Protein AF-A0A497N810-F1 (afdb_monomer_lite)

Radius of gyration: 16.45 Å; chains: 1; bounding box: 38×26×42 Å

Foldseek 3Di:
DVVVVVVVVVVVVVVVVVVVVVVVVVCVVVVDPPQPQLQVLLVQLVVQLVVLVCCCVPPHVVSVVSNVSSVVSNCSSVVVVVSHPPPPD

pLDDT: mean 79.36, std 11.14, range [41.28, 93.19]

Sequence (89 aa):
MLIPVAVVTLVITAVFGIIVAFVVLKKRKEGKLRETNYQAFFVMGICFLGLGIVFTTTINPGFFGFAILGLAYMSIGLANRDKWQKKKN

Secondary structure (DSSP, 8-state):
-HHHHHHHHHHHHHHHHHHHHHHHHHHHHT-------HHHHHHHHHHHHHHHHHHHHHT-GGGHHHHHHHHHHHHHHHHTGGGS-----

Structure (mmCIF, N/CA/C/O backbone):
data_AF-A0A497N810-F1
#
_entry.id   AF-A0A497N810-F1
#
loop_
_atom_site.group_PDB
_atom_site.id
_atom_site.type_symbol
_atom_site.label_atom_id
_atom_site.label_alt_id
_atom_site.label_comp_id
_atom_site.label_asym_id
_atom_site.label_entity_id
_atom_site.label_seq_id
_atom_site.pdbx_PDB_ins_code
_atom_site.Cartn_x
_atom_site.Cartn_y
_atom_site.Cartn_z
_atom_site.occupancy
_atom_site.B_iso_or_equiv
_atom_site.auth_seq_id
_atom_site.auth_comp_id
_atom_site.auth_asym_id
_atom_site.auth_atom_id
_atom_site.pdbx_PDB_model_num
ATOM 1 N N . MET A 1 1 ? 20.231 -6.540 -16.330 1.00 56.78 1 MET A N 1
ATOM 2 C CA . MET A 1 1 ? 19.254 -5.574 -15.771 1.00 56.78 1 MET A CA 1
ATOM 3 C C . MET A 1 1 ? 18.141 -6.226 -14.939 1.00 56.78 1 MET A C 1
ATOM 5 O O . MET A 1 1 ? 17.695 -5.591 -13.999 1.00 56.78 1 MET A O 1
ATOM 9 N N . LEU A 1 2 ? 17.732 -7.480 -15.195 1.00 60.50 2 LEU A N 1
ATOM 10 C CA . LEU A 1 2 ? 16.701 -8.186 -14.401 1.00 60.50 2 LEU A CA 1
ATOM 11 C C . LEU A 1 2 ? 17.139 -8.596 -12.980 1.00 60.50 2 LEU A C 1
ATOM 13 O O . LEU A 1 2 ? 16.352 -8.510 -12.044 1.00 60.50 2 LEU A O 1
ATOM 17 N N . ILE A 1 3 ? 18.401 -8.999 -12.808 1.00 72.62 3 ILE A N 1
ATOM 18 C CA . ILE A 1 3 ? 18.957 -9.458 -11.521 1.00 72.62 3 ILE A CA 1
ATOM 19 C C . ILE A 1 3 ? 18.867 -8.388 -10.410 1.00 72.62 3 ILE A C 1
ATOM 21 O O . ILE A 1 3 ? 18.336 -8.706 -9.348 1.00 72.62 3 ILE A O 1
ATOM 25 N N . PRO A 1 4 ? 19.297 -7.121 -10.609 1.00 75.88 4 PRO A N 1
ATOM 26 C CA . PRO A 1 4 ? 19.184 -6.109 -9.555 1.00 75.88 4 PRO A CA 1
ATOM 27 C C . PRO A 1 4 ? 17.727 -5.772 -9.211 1.00 75.88 4 PRO A C 1
ATOM 29 O O . PRO A 1 4 ? 17.414 -5.569 -8.043 1.00 75.88 4 PRO A O 1
ATOM 32 N N . VAL A 1 5 ? 16.820 -5.778 -10.196 1.00 74.25 5 VAL A N 1
ATOM 33 C CA . VAL A 1 5 ? 15.386 -5.529 -9.971 1.00 74.25 5 VAL A CA 1
ATOM 34 C C . VAL A 1 5 ? 14.779 -6.628 -9.096 1.00 74.25 5 VAL A C 1
ATOM 36 O O . VAL A 1 5 ? 14.128 -6.321 -8.103 1.00 74.25 5 VAL A O 1
ATOM 39 N N . ALA A 1 6 ? 15.058 -7.898 -9.403 1.00 74.06 6 ALA A N 1
ATOM 40 C CA . ALA A 1 6 ? 14.557 -9.032 -8.627 1.00 74.06 6 ALA A CA 1
ATOM 41 C C . ALA A 1 6 ? 15.052 -9.015 -7.170 1.00 74.06 6 ALA A C 1
ATOM 43 O O . ALA A 1 6 ? 14.270 -9.255 -6.250 1.00 74.06 6 ALA A O 1
ATOM 44 N N . VAL A 1 7 ? 16.329 -8.676 -6.948 1.00 85.06 7 VAL A N 1
ATOM 45 C CA . VAL A 1 7 ? 16.906 -8.558 -5.598 1.00 85.06 7 VAL A CA 1
ATOM 46 C C . VAL A 1 7 ? 16.228 -7.435 -4.813 1.00 85.06 7 VAL A C 1
ATOM 48 O O . VAL A 1 7 ? 15.835 -7.642 -3.666 1.00 85.06 7 VAL A O 1
ATOM 51 N N . VAL A 1 8 ? 16.019 -6.270 -5.432 1.00 76.56 8 VAL A N 1
ATOM 52 C CA . VAL A 1 8 ? 15.330 -5.138 -4.794 1.00 76.56 8 VAL A CA 1
ATOM 53 C C . VAL A 1 8 ? 13.889 -5.505 -4.427 1.00 76.56 8 VAL A C 1
ATOM 55 O O . VAL A 1 8 ? 13.463 -5.251 -3.301 1.00 76.56 8 VAL A O 1
ATOM 58 N N . THR A 1 9 ? 13.147 -6.163 -5.322 1.00 78.38 9 THR A N 1
ATOM 59 C CA . THR A 1 9 ? 11.771 -6.609 -5.042 1.00 78.38 9 THR A CA 1
ATOM 60 C C . THR A 1 9 ? 11.710 -7.615 -3.888 1.00 78.38 9 THR A C 1
ATOM 62 O O . THR A 1 9 ? 10.824 -7.518 -3.032 1.00 78.38 9 THR A O 1
ATOM 65 N N . LEU A 1 10 ? 12.660 -8.553 -3.817 1.00 85.50 10 LEU A N 1
ATOM 66 C CA . LEU A 1 10 ? 12.729 -9.552 -2.749 1.00 85.50 10 LEU A CA 1
ATOM 67 C C . LEU A 1 10 ? 13.017 -8.892 -1.393 1.00 85.50 10 LEU A C 1
ATOM 69 O O . LEU A 1 10 ? 12.323 -9.174 -0.417 1.00 85.50 10 LEU A O 1
ATOM 73 N N . VAL A 1 11 ? 13.964 -7.949 -1.346 1.00 89.00 11 VAL A N 1
ATOM 74 C CA . VAL A 1 11 ? 14.292 -7.190 -0.127 1.00 89.00 11 VAL A CA 1
ATOM 75 C C . VAL A 1 11 ? 13.091 -6.377 0.359 1.00 89.00 11 VAL A C 1
ATOM 77 O O . VAL A 1 11 ? 12.751 -6.450 1.538 1.00 89.00 11 VAL A O 1
ATOM 80 N N . ILE A 1 12 ? 12.401 -5.659 -0.535 1.00 82.50 12 ILE A N 1
ATOM 81 C CA . ILE A 1 12 ? 11.201 -4.882 -0.179 1.00 82.50 12 ILE A CA 1
ATOM 82 C C . ILE A 1 12 ? 10.124 -5.796 0.420 1.00 82.50 12 ILE A C 1
ATOM 84 O O . ILE A 1 12 ? 9.547 -5.475 1.460 1.00 82.50 12 ILE A O 1
ATOM 88 N N . THR A 1 13 ? 9.887 -6.956 -0.196 1.00 79.00 13 THR A N 1
ATOM 89 C CA . THR A 1 13 ? 8.875 -7.919 0.265 1.00 79.00 13 THR A CA 1
ATOM 90 C C . THR A 1 13 ? 9.240 -8.512 1.627 1.00 79.00 13 THR A C 1
ATOM 92 O O . THR A 1 13 ? 8.389 -8.590 2.515 1.00 79.00 13 THR A O 1
ATOM 95 N N . ALA A 1 14 ? 10.508 -8.878 1.830 1.00 87.31 14 ALA A N 1
ATOM 96 C CA . ALA A 1 14 ? 10.997 -9.408 3.099 1.00 87.31 14 ALA A CA 1
ATOM 97 C C . ALA A 1 14 ? 10.875 -8.376 4.232 1.00 87.31 14 ALA A C 1
ATOM 99 O O . ALA A 1 14 ? 10.358 -8.693 5.304 1.00 87.31 14 ALA A O 1
ATOM 100 N N . VAL A 1 15 ? 11.274 -7.123 3.983 1.00 87.00 15 VAL A N 1
ATOM 101 C CA . VAL A 1 15 ? 11.147 -6.027 4.956 1.00 87.00 15 VAL A CA 1
ATOM 102 C C . VAL A 1 15 ? 9.680 -5.773 5.299 1.00 87.00 15 VAL A C 1
ATOM 104 O O . VAL A 1 15 ? 9.337 -5.660 6.476 1.00 87.00 15 VAL A O 1
ATOM 107 N N . PHE A 1 16 ? 8.791 -5.751 4.301 1.00 80.19 16 PHE A N 1
ATOM 108 C CA . PHE A 1 16 ? 7.358 -5.582 4.536 1.00 80.19 16 PHE A CA 1
ATOM 109 C C . PHE A 1 16 ? 6.781 -6.723 5.388 1.00 80.19 16 PHE A C 1
ATOM 111 O O . PHE A 1 16 ? 6.061 -6.469 6.354 1.00 80.19 16 PHE A O 1
ATOM 118 N N . GLY A 1 17 ? 7.163 -7.973 5.101 1.00 81.62 17 GLY A N 1
ATOM 119 C CA . GLY A 1 17 ? 6.780 -9.142 5.896 1.00 81.62 17 GLY A CA 1
ATOM 120 C C . GLY A 1 17 ? 7.237 -9.049 7.355 1.00 81.62 17 GLY A C 1
ATOM 121 O O . GLY A 1 17 ? 6.448 -9.315 8.263 1.00 81.62 17 GLY A O 1
ATOM 122 N N . ILE A 1 18 ? 8.472 -8.594 7.596 1.00 88.75 18 ILE A N 1
ATOM 123 C CA . ILE A 1 18 ? 9.014 -8.383 8.949 1.00 88.75 18 ILE A CA 1
ATOM 124 C C . ILE A 1 18 ? 8.228 -7.297 9.692 1.00 88.75 18 ILE A C 1
ATOM 126 O O . ILE A 1 18 ? 7.859 -7.497 10.849 1.00 88.75 18 ILE A O 1
ATOM 130 N N . ILE A 1 19 ? 7.924 -6.171 9.039 1.00 81.94 19 ILE A N 1
ATOM 131 C CA . ILE A 1 19 ? 7.144 -5.078 9.641 1.00 81.94 19 ILE A CA 1
ATOM 132 C C . ILE A 1 19 ? 5.749 -5.575 10.034 1.00 81.94 19 ILE A C 1
ATOM 134 O O . ILE A 1 19 ? 5.304 -5.338 11.159 1.00 81.94 19 ILE A O 1
ATOM 1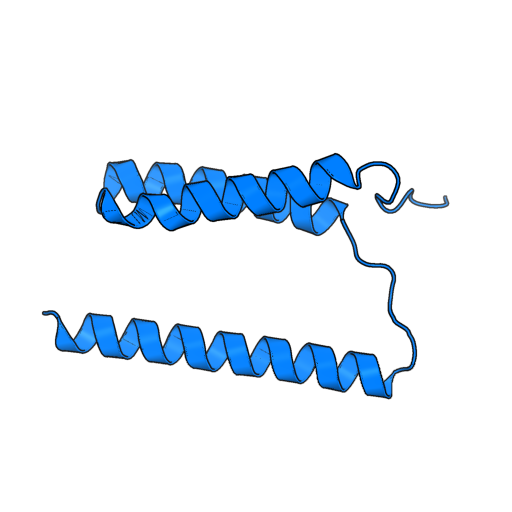38 N N . VAL A 1 20 ? 5.070 -6.302 9.142 1.00 80.31 20 VAL A N 1
ATOM 139 C CA . VAL A 1 20 ? 3.740 -6.864 9.415 1.00 80.31 20 VAL A CA 1
ATOM 140 C C . VAL A 1 20 ? 3.799 -7.852 10.579 1.00 80.31 20 VAL A C 1
ATOM 142 O O . VAL A 1 20 ? 3.008 -7.732 11.516 1.00 80.31 20 VAL A O 1
ATOM 145 N N . ALA A 1 21 ? 4.761 -8.779 10.575 1.00 81.56 21 ALA A N 1
ATOM 146 C CA . ALA A 1 21 ? 4.949 -9.736 11.661 1.00 81.56 21 ALA A CA 1
ATOM 147 C C . ALA A 1 21 ? 5.197 -9.026 13.001 1.00 81.56 21 ALA A C 1
ATOM 149 O O . ALA A 1 21 ? 4.556 -9.348 14.002 1.00 81.56 21 ALA A O 1
ATOM 150 N N . PHE A 1 22 ? 6.058 -8.007 13.018 1.00 81.75 22 PHE A N 1
ATOM 151 C CA . PHE A 1 22 ? 6.361 -7.232 14.218 1.00 81.75 22 PHE A CA 1
ATOM 152 C C . PHE A 1 22 ? 5.131 -6.491 14.756 1.00 81.75 22 PHE A C 1
ATOM 154 O O . PHE A 1 22 ? 4.855 -6.537 15.956 1.00 81.75 22 PHE A O 1
ATOM 161 N N . VAL A 1 23 ? 4.343 -5.860 13.879 1.00 76.88 23 VAL A N 1
ATOM 162 C CA . VAL A 1 23 ? 3.097 -5.179 14.261 1.00 76.88 23 VAL A CA 1
ATOM 163 C C . VAL A 1 23 ? 2.081 -6.170 14.830 1.00 76.88 23 VAL A C 1
ATOM 165 O O . VAL A 1 23 ? 1.471 -5.883 15.860 1.00 76.88 23 VAL A O 1
ATOM 168 N N . VAL A 1 24 ? 1.909 -7.340 14.209 1.00 76.44 24 VAL A N 1
ATOM 169 C CA . VAL A 1 24 ? 0.978 -8.377 14.686 1.00 76.44 24 VAL A CA 1
ATOM 170 C C . VAL A 1 24 ? 1.416 -8.929 16.044 1.00 76.44 24 VAL A C 1
ATOM 172 O O . VAL A 1 24 ? 0.592 -9.047 16.952 1.00 76.44 24 VAL A O 1
ATOM 175 N N . LEU A 1 25 ? 2.710 -9.212 16.218 1.00 80.19 25 LEU A N 1
ATOM 176 C CA . LEU A 1 25 ? 3.266 -9.702 17.481 1.00 80.19 25 LEU A CA 1
ATOM 177 C C . LEU A 1 25 ? 3.132 -8.665 18.601 1.00 80.19 25 LEU A C 1
ATOM 179 O O . LEU A 1 25 ? 2.723 -9.008 19.711 1.00 80.19 25 LEU A O 1
ATOM 183 N N . LYS A 1 26 ? 3.415 -7.390 18.309 1.00 72.12 26 LYS A N 1
ATOM 184 C CA . LYS A 1 26 ? 3.253 -6.291 19.267 1.00 72.12 26 LYS A CA 1
ATOM 185 C C . LYS A 1 26 ? 1.785 -6.106 19.661 1.00 72.12 26 LYS A C 1
ATOM 187 O O . LYS A 1 26 ? 1.482 -6.043 20.849 1.00 72.12 26 LYS A O 1
ATOM 192 N N . LYS A 1 27 ? 0.864 -6.126 18.690 1.00 65.69 27 LYS A N 1
ATOM 193 C CA . LYS A 1 27 ? -0.583 -6.036 18.951 1.00 65.69 27 LYS A CA 1
ATOM 194 C C . LYS A 1 27 ? -1.125 -7.225 19.748 1.00 65.69 27 LYS A C 1
ATOM 196 O O . LYS A 1 27 ? -2.000 -7.022 20.584 1.00 65.69 27 LYS A O 1
ATOM 201 N N . ARG A 1 28 ? -0.602 -8.443 19.539 1.00 66.31 28 ARG A N 1
ATOM 202 C CA . ARG A 1 28 ? -0.948 -9.610 20.372 1.00 66.31 28 ARG A CA 1
ATOM 203 C C . ARG A 1 28 ? -0.495 -9.436 21.822 1.00 66.31 28 ARG A C 1
ATOM 205 O O . ARG A 1 28 ? -1.259 -9.770 22.720 1.00 66.31 28 ARG A O 1
ATOM 212 N N . LYS A 1 29 ? 0.717 -8.917 22.054 1.00 65.88 29 LYS A N 1
ATOM 213 C CA . LYS A 1 29 ? 1.257 -8.709 23.410 1.00 65.88 29 LYS A CA 1
ATOM 214 C C . LYS A 1 29 ? 0.547 -7.595 24.177 1.00 65.88 29 LYS A C 1
ATOM 216 O O . LYS A 1 29 ? 0.372 -7.711 25.381 1.00 65.88 29 LYS A O 1
ATOM 221 N N . GLU A 1 30 ? 0.134 -6.531 23.495 1.00 63.81 30 GLU A N 1
ATOM 222 C CA . GLU A 1 30 ? -0.488 -5.372 24.147 1.00 63.81 30 GLU A CA 1
ATOM 223 C C . GLU A 1 30 ? -1.972 -5.584 24.495 1.00 63.81 30 GLU A C 1
ATOM 225 O O . GLU A 1 30 ? -2.563 -4.705 25.122 1.00 63.81 30 GLU A O 1
ATOM 230 N N . GLY A 1 31 ? -2.600 -6.702 24.088 1.00 54.66 31 GLY A N 1
ATOM 231 C CA . GLY A 1 31 ? -4.005 -7.051 24.384 1.00 54.66 31 GLY A CA 1
ATOM 232 C C . GLY A 1 31 ? -5.055 -6.072 23.832 1.00 54.66 31 GLY A C 1
ATOM 233 O O . GLY A 1 31 ? -6.249 -6.355 23.817 1.00 54.66 31 GLY A O 1
ATOM 234 N N . LYS A 1 32 ? -4.614 -4.917 23.336 1.00 52.56 32 LYS A N 1
ATOM 235 C CA . LYS A 1 32 ? -5.404 -3.865 22.723 1.00 52.56 32 LYS A CA 1
ATOM 236 C C . LYS A 1 32 ? -5.343 -4.074 21.221 1.00 52.56 32 LYS A C 1
ATOM 238 O O . LYS A 1 32 ? -4.453 -3.562 20.538 1.00 52.56 32 LYS A O 1
ATOM 243 N N . LEU A 1 33 ? -6.333 -4.78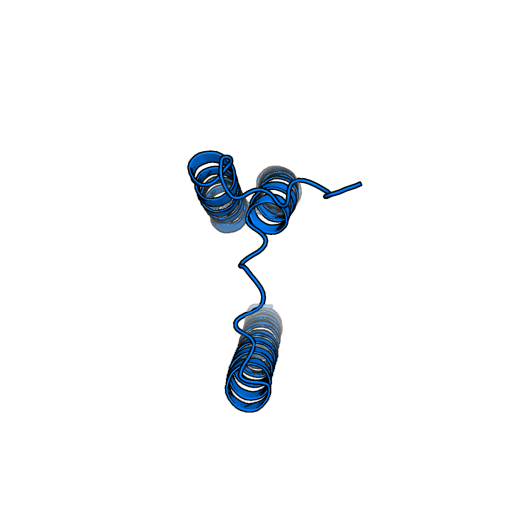3 20.683 1.00 55.81 33 LEU A N 1
ATOM 244 C CA . LEU A 1 33 ? -6.722 -4.606 19.286 1.00 55.81 33 LEU A CA 1
ATOM 245 C C . LEU A 1 33 ? -7.246 -3.173 19.146 1.00 55.81 33 LEU A C 1
ATOM 247 O O . LEU A 1 33 ? -8.444 -2.924 19.183 1.00 55.81 33 LEU A O 1
ATOM 251 N N . ARG A 1 34 ? -6.320 -2.208 19.071 1.00 60.31 34 ARG A N 1
ATOM 252 C CA . ARG A 1 34 ? -6.620 -0.808 18.783 1.00 60.31 34 ARG A CA 1
ATOM 253 C C . ARG A 1 34 ? -7.479 -0.811 17.528 1.00 60.31 34 ARG A C 1
ATOM 255 O O . ARG A 1 34 ? -7.044 -1.388 16.525 1.00 60.31 34 ARG A O 1
ATOM 262 N N . GLU A 1 35 ? -8.681 -0.245 17.639 1.00 65.88 35 GLU A N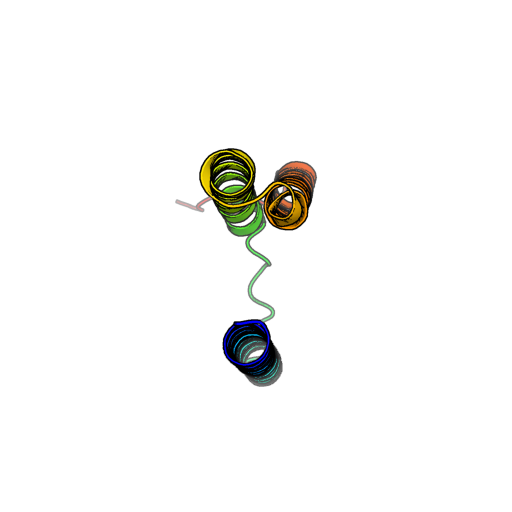 1
ATOM 263 C CA . GLU A 1 35 ? -9.685 -0.246 16.579 1.00 65.88 35 GLU A CA 1
ATOM 264 C C . GLU A 1 35 ? -9.025 0.051 15.236 1.00 65.88 35 GLU A C 1
ATOM 266 O O . GLU A 1 35 ? -8.229 0.987 15.096 1.00 65.88 35 GLU A O 1
ATOM 271 N N . THR A 1 36 ? -9.295 -0.810 14.260 1.00 72.25 36 THR A N 1
ATOM 272 C CA . THR A 1 36 ? -8.736 -0.672 12.922 1.00 72.25 36 THR A CA 1
ATOM 273 C C . THR A 1 36 ? -9.144 0.685 12.361 1.00 72.25 36 THR A C 1
ATOM 275 O O . THR A 1 36 ? -10.329 0.977 12.227 1.00 72.25 36 THR A O 1
ATOM 278 N N . ASN A 1 37 ? -8.163 1.527 12.032 1.00 79.38 37 ASN A N 1
ATOM 279 C CA . ASN A 1 37 ? -8.442 2.846 11.483 1.00 79.38 37 ASN A CA 1
ATOM 280 C C . ASN A 1 37 ? -8.781 2.731 9.988 1.00 79.38 37 ASN A C 1
ATOM 282 O O . ASN A 1 37 ? -7.909 2.855 9.129 1.00 79.38 37 ASN A O 1
ATOM 286 N N . TYR A 1 38 ? -10.055 2.489 9.683 1.00 80.75 38 TYR A N 1
ATOM 287 C CA . TYR A 1 38 ? -10.562 2.389 8.309 1.00 80.75 38 TYR A CA 1
ATOM 288 C C . TYR A 1 38 ? -10.396 3.691 7.510 1.00 80.75 38 TYR A C 1
ATOM 290 O O . TYR A 1 38 ? -10.218 3.641 6.294 1.00 80.75 38 TYR A O 1
ATOM 298 N N . GLN A 1 39 ? -10.338 4.847 8.181 1.00 82.44 39 GLN A N 1
ATOM 299 C CA . GLN A 1 39 ? -10.017 6.117 7.528 1.00 82.44 39 GLN A CA 1
ATOM 300 C C . GLN A 1 39 ? -8.569 6.127 7.014 1.00 82.44 39 GLN A C 1
ATOM 302 O O . GLN A 1 39 ? -8.310 6.614 5.917 1.00 82.44 39 GLN A O 1
ATOM 307 N N . ALA A 1 40 ? -7.625 5.536 7.753 1.00 84.44 40 ALA A N 1
ATOM 308 C CA . ALA A 1 40 ? -6.244 5.403 7.285 1.00 84.44 40 ALA A CA 1
ATOM 309 C C . ALA A 1 40 ? -6.138 4.482 6.056 1.00 84.44 40 ALA A C 1
ATOM 311 O O . ALA A 1 40 ? -5.358 4.770 5.152 1.00 84.44 40 ALA A O 1
ATOM 312 N N . PHE A 1 41 ? -6.950 3.420 5.981 1.00 86.94 41 PHE A N 1
ATOM 313 C CA . PHE A 1 41 ? -7.040 2.578 4.781 1.00 86.94 41 PHE A CA 1
ATOM 314 C C . PHE A 1 41 ? -7.564 3.351 3.569 1.00 86.94 41 PHE A C 1
ATOM 316 O O . PHE A 1 41 ? -7.001 3.226 2.486 1.00 86.94 41 PHE A O 1
ATOM 323 N N . PHE A 1 42 ? -8.573 4.204 3.759 1.00 87.38 42 PHE A N 1
ATOM 324 C CA . PHE A 1 42 ? -9.084 5.065 2.692 1.00 87.38 42 PHE A CA 1
ATOM 325 C C . PHE A 1 42 ? -8.013 6.033 2.164 1.00 87.38 42 PHE A C 1
ATOM 327 O O . PHE A 1 42 ? -7.802 6.122 0.955 1.00 87.38 42 PHE A O 1
ATOM 334 N N . VAL A 1 43 ? -7.292 6.712 3.066 1.00 87.44 43 VAL A N 1
ATOM 335 C CA . VAL A 1 43 ? -6.209 7.644 2.701 1.00 87.44 43 VAL A CA 1
ATOM 336 C C . VAL A 1 43 ? -5.070 6.914 1.985 1.00 87.44 43 VAL A C 1
ATOM 338 O O . VAL A 1 43 ? -4.624 7.372 0.936 1.00 87.44 43 VAL A O 1
ATOM 341 N N . MET A 1 44 ? -4.645 5.749 2.490 1.00 88.06 44 MET A N 1
ATOM 342 C CA . MET A 1 44 ? -3.659 4.912 1.797 1.00 88.06 44 MET A CA 1
ATOM 343 C C . MET A 1 44 ? -4.145 4.494 0.409 1.00 88.06 44 MET A C 1
ATOM 345 O O . MET A 1 44 ? -3.361 4.519 -0.535 1.00 88.06 44 MET A O 1
ATOM 349 N N . GLY A 1 45 ? -5.430 4.160 0.269 1.00 86.81 45 GLY A N 1
ATOM 350 C CA . GLY A 1 45 ? -6.049 3.850 -1.015 1.00 86.81 45 GLY A CA 1
ATOM 351 C C . GLY A 1 45 ? -5.898 4.976 -2.034 1.00 86.81 45 GLY A C 1
ATOM 352 O O . GLY A 1 45 ? -5.409 4.730 -3.131 1.00 86.81 45 GLY A O 1
ATOM 353 N N . ILE A 1 46 ? -6.215 6.219 -1.654 1.00 86.38 46 ILE A N 1
ATOM 354 C CA . ILE A 1 46 ? -6.046 7.400 -2.521 1.00 86.38 46 ILE A CA 1
ATOM 355 C C . ILE A 1 46 ? -4.575 7.589 -2.918 1.00 86.38 46 ILE A C 1
ATOM 357 O O . ILE A 1 46 ? -4.280 7.808 -4.093 1.00 86.38 46 ILE A O 1
ATOM 361 N N . CYS A 1 47 ? -3.646 7.467 -1.964 1.00 89.94 47 CYS A N 1
ATOM 362 C CA . CYS A 1 47 ? -2.216 7.595 -2.243 1.00 89.94 47 CYS A CA 1
ATOM 363 C C . CYS A 1 47 ? -1.724 6.523 -3.225 1.00 89.94 47 CYS A C 1
ATOM 365 O O . CYS A 1 47 ? -1.062 6.852 -4.207 1.00 89.94 47 CYS A O 1
ATOM 367 N N . PHE A 1 48 ? -2.060 5.250 -2.993 1.00 88.44 48 PHE A N 1
ATOM 368 C CA . PHE A 1 48 ? -1.643 4.149 -3.863 1.00 88.44 48 PHE A CA 1
ATOM 369 C C . PHE A 1 48 ? -2.308 4.196 -5.235 1.00 88.44 48 PHE A C 1
ATOM 371 O O . PHE A 1 48 ? -1.663 3.864 -6.225 1.00 88.44 48 PHE A O 1
ATOM 378 N N . LEU A 1 49 ? -3.558 4.650 -5.312 1.00 88.31 49 LEU A N 1
ATOM 379 C CA . LEU A 1 49 ? -4.267 4.827 -6.574 1.00 88.31 49 LEU A CA 1
ATOM 380 C C . LEU A 1 49 ? -3.587 5.917 -7.410 1.00 88.31 49 LEU A C 1
ATOM 382 O O . LEU A 1 49 ? -3.252 5.673 -8.567 1.00 88.31 49 LEU A O 1
ATOM 386 N N . GLY A 1 50 ? -3.294 7.075 -6.809 1.00 82.56 50 GLY A N 1
ATOM 387 C CA . GLY A 1 50 ? -2.564 8.157 -7.473 1.00 82.56 50 GLY A CA 1
ATOM 388 C C . GLY A 1 50 ? -1.164 7.733 -7.925 1.00 82.56 50 GLY A C 1
ATOM 389 O O . GLY A 1 50 ? -0.812 7.916 -9.089 1.00 82.56 50 GLY A O 1
ATOM 390 N N . LEU A 1 51 ? -0.387 7.097 -7.041 1.00 87.56 51 LEU A N 1
ATOM 391 C CA . LEU A 1 51 ? 0.940 6.570 -7.383 1.00 87.56 51 LEU A CA 1
ATOM 392 C C . LEU A 1 51 ? 0.872 5.511 -8.486 1.00 87.56 51 LEU A C 1
ATOM 394 O O . LEU A 1 51 ? 1.694 5.524 -9.397 1.00 87.56 51 LEU A O 1
ATOM 398 N N . GLY A 1 52 ? -0.119 4.622 -8.432 1.00 84.81 52 GLY A N 1
ATOM 399 C CA . GLY A 1 52 ? -0.334 3.586 -9.433 1.00 84.81 52 GLY A CA 1
ATOM 400 C C . GLY A 1 52 ? -0.609 4.163 -10.815 1.00 84.81 52 GLY A C 1
ATOM 401 O O . GLY A 1 52 ? -0.001 3.711 -11.781 1.00 84.81 52 GLY A O 1
ATOM 402 N N . ILE A 1 53 ? -1.455 5.193 -10.914 1.00 83.12 53 ILE A N 1
ATOM 403 C CA . ILE A 1 53 ? -1.713 5.888 -12.183 1.00 83.12 53 ILE A CA 1
ATOM 404 C C . ILE A 1 53 ? -0.418 6.507 -12.713 1.00 83.12 53 ILE A C 1
ATOM 406 O O . ILE A 1 53 ? -0.030 6.212 -13.841 1.00 83.12 53 ILE A O 1
ATOM 410 N N . VAL A 1 54 ? 0.290 7.283 -11.886 1.00 84.38 54 VAL A N 1
ATOM 411 C CA . VAL A 1 54 ? 1.530 7.966 -12.292 1.00 84.38 54 VAL A CA 1
ATOM 412 C C . VAL A 1 54 ? 2.607 6.970 -12.728 1.00 84.38 54 VAL A C 1
ATOM 414 O O . VAL A 1 54 ? 3.278 7.181 -13.734 1.00 84.38 54 VAL A O 1
ATOM 417 N N . PHE A 1 55 ? 2.785 5.859 -12.015 1.00 83.88 55 PHE A N 1
ATOM 418 C CA . PHE A 1 55 ? 3.786 4.851 -12.378 1.00 83.88 55 PHE A CA 1
ATOM 419 C C . PHE A 1 55 ? 3.405 4.071 -13.633 1.00 83.88 55 PHE A C 1
ATOM 421 O O . PHE A 1 55 ? 4.281 3.758 -14.441 1.00 83.88 55 PHE A O 1
ATOM 428 N N . THR A 1 56 ? 2.112 3.810 -13.828 1.00 81.81 56 THR A N 1
ATOM 429 C CA . THR A 1 56 ? 1.608 3.154 -15.040 1.00 81.81 56 THR A CA 1
ATOM 430 C C . THR A 1 56 ? 1.839 4.033 -16.270 1.00 81.81 56 THR A C 1
ATOM 432 O O . THR A 1 56 ? 2.251 3.520 -17.307 1.00 81.81 56 THR A O 1
ATOM 435 N N . THR A 1 57 ? 1.634 5.352 -16.158 1.00 76.69 57 THR A N 1
ATOM 436 C CA . THR A 1 57 ? 1.820 6.294 -17.276 1.00 76.69 57 THR A CA 1
ATOM 437 C C . THR A 1 57 ? 3.278 6.662 -17.535 1.00 76.69 57 THR A C 1
ATOM 439 O O . THR A 1 57 ? 3.646 6.882 -18.684 1.00 76.69 57 THR A O 1
ATOM 442 N N . THR A 1 58 ? 4.106 6.750 -16.490 1.00 79.00 58 THR A N 1
ATOM 443 C CA . THR A 1 58 ? 5.456 7.335 -16.589 1.00 79.00 58 THR A CA 1
ATOM 444 C C . THR A 1 58 ? 6.568 6.289 -16.654 1.00 79.00 58 THR A C 1
ATOM 446 O O . THR A 1 58 ? 7.614 6.558 -17.236 1.00 79.00 58 THR A O 1
ATOM 449 N N . ILE A 1 59 ? 6.379 5.108 -16.052 1.00 81.69 59 ILE A N 1
ATOM 450 C CA . ILE A 1 59 ? 7.445 4.102 -15.919 1.00 81.69 59 ILE A CA 1
ATOM 451 C C . ILE A 1 59 ? 7.148 2.872 -16.774 1.00 81.69 59 ILE A C 1
ATOM 453 O O . ILE A 1 59 ? 7.934 2.525 -17.653 1.00 81.69 59 ILE A O 1
ATOM 457 N N . ASN A 1 60 ? 6.052 2.165 -16.487 1.00 79.88 60 ASN A N 1
ATOM 458 C CA . ASN A 1 60 ? 5.701 0.935 -17.193 1.00 79.88 60 ASN A CA 1
ATOM 459 C C . ASN A 1 60 ? 4.217 0.580 -16.971 1.00 79.88 60 ASN A C 1
ATOM 461 O O . ASN A 1 60 ? 3.776 0.570 -15.817 1.00 79.88 60 ASN A O 1
ATOM 465 N N . PRO A 1 61 ? 3.474 0.176 -18.019 1.00 78.38 61 PRO A N 1
ATOM 466 C CA . PRO A 1 61 ? 2.092 -0.298 -17.898 1.00 78.38 61 PRO A CA 1
ATOM 467 C C . PRO A 1 61 ? 1.879 -1.425 -16.869 1.00 78.38 61 PRO A C 1
A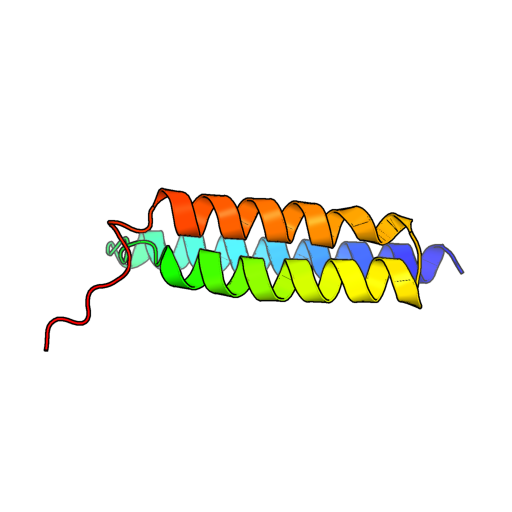TOM 469 O O . PRO A 1 61 ? 0.797 -1.563 -16.303 1.00 78.38 61 PRO A O 1
ATOM 472 N N . GLY A 1 62 ? 2.913 -2.222 -16.578 1.00 79.81 62 GLY A N 1
ATOM 473 C CA . GLY A 1 62 ? 2.882 -3.294 -15.581 1.00 79.81 62 GLY A CA 1
ATOM 474 C C . GLY A 1 62 ? 2.669 -2.826 -14.135 1.00 79.81 62 GLY A C 1
ATOM 475 O O . GLY A 1 62 ? 2.311 -3.638 -13.283 1.00 79.81 62 GLY A O 1
ATOM 476 N N . PHE A 1 63 ? 2.820 -1.530 -13.837 1.00 83.00 63 PHE A N 1
ATOM 477 C CA . PHE A 1 63 ? 2.536 -0.971 -12.508 1.00 83.00 63 PHE A CA 1
ATOM 478 C C . PHE A 1 63 ? 1.042 -0.771 -12.215 1.00 83.00 63 PHE A C 1
ATOM 480 O O . PHE A 1 63 ? 0.694 -0.326 -11.119 1.00 83.00 63 PHE A O 1
ATOM 487 N N . PHE A 1 64 ? 0.150 -1.190 -13.120 1.00 82.81 64 PHE A N 1
ATOM 488 C CA . PHE A 1 64 ? -1.299 -1.154 -12.911 1.00 82.81 64 PHE A CA 1
ATOM 489 C C . PHE A 1 64 ? -1.741 -1.845 -11.606 1.00 82.81 64 PHE A C 1
ATOM 491 O O . PHE A 1 64 ? -2.719 -1.434 -10.981 1.00 82.81 64 PHE A O 1
ATOM 498 N N . GLY A 1 65 ? -0.973 -2.828 -11.119 1.00 83.50 65 GLY A N 1
ATOM 499 C CA . GLY A 1 65 ? -1.210 -3.474 -9.825 1.00 83.50 65 GLY A CA 1
ATOM 500 C C . GLY A 1 65 ? -1.272 -2.502 -8.637 1.00 83.50 65 GLY A C 1
ATOM 501 O O . GLY A 1 65 ? -2.077 -2.708 -7.731 1.00 83.50 65 GLY A O 1
ATOM 502 N N . PHE A 1 66 ? -0.506 -1.404 -8.654 1.00 86.31 66 PHE A N 1
ATOM 503 C CA . PHE A 1 66 ? -0.589 -0.369 -7.615 1.00 86.31 66 PHE A CA 1
ATOM 504 C C . PHE A 1 66 ? -1.910 0.401 -7.663 1.00 86.31 66 PHE A C 1
ATOM 506 O O . PHE A 1 66 ? -2.472 0.715 -6.614 1.00 86.31 66 PHE A O 1
ATOM 513 N N . ALA A 1 67 ? -2.438 0.652 -8.863 1.00 87.31 67 ALA A N 1
ATOM 514 C CA . ALA A 1 67 ? -3.730 1.307 -9.029 1.00 87.31 67 ALA A CA 1
ATOM 515 C C . ALA A 1 67 ? -4.871 0.403 -8.538 1.00 87.31 67 ALA A C 1
ATOM 517 O O . ALA A 1 67 ? -5.734 0.870 -7.794 1.00 87.31 67 ALA A O 1
ATOM 518 N N . ILE A 1 68 ? -4.832 -0.899 -8.866 1.00 91.94 68 ILE A N 1
ATOM 519 C CA . ILE A 1 68 ? -5.794 -1.892 -8.353 1.00 91.94 68 ILE A CA 1
ATOM 520 C C . ILE A 1 68 ? -5.728 -1.966 -6.823 1.00 91.94 68 ILE A C 1
ATOM 522 O O . ILE A 1 68 ? -6.762 -1.946 -6.157 1.00 91.94 68 ILE A O 1
ATOM 526 N N . LEU A 1 69 ? -4.522 -2.033 -6.250 1.00 92.31 69 LEU A N 1
ATOM 527 C CA . LEU A 1 69 ? -4.333 -2.108 -4.801 1.00 92.31 69 LEU A CA 1
ATOM 528 C C . LEU A 1 69 ? -4.847 -0.844 -4.099 1.00 92.31 69 LEU A C 1
ATOM 530 O O . LEU A 1 69 ? -5.501 -0.932 -3.059 1.00 92.31 69 LEU A O 1
ATOM 534 N N . GLY A 1 70 ? -4.598 0.328 -4.688 1.00 90.69 70 GLY A N 1
ATOM 535 C CA . GLY A 1 70 ? -5.150 1.595 -4.220 1.00 90.69 70 GLY A CA 1
ATOM 536 C C . GLY A 1 70 ? -6.678 1.603 -4.239 1.00 90.69 70 GLY A C 1
ATOM 537 O O . GLY A 1 70 ? -7.300 1.942 -3.233 1.00 90.69 70 GLY A O 1
ATOM 538 N N . LEU A 1 71 ? -7.285 1.133 -5.332 1.00 93.19 71 LEU A N 1
ATOM 539 C CA . LEU A 1 71 ? -8.734 0.938 -5.454 1.00 93.19 71 LEU A CA 1
ATOM 540 C C . LEU A 1 71 ? -9.289 -0.004 -4.377 1.00 93.19 71 LEU A C 1
ATOM 542 O O . LEU A 1 71 ? -10.309 0.306 -3.759 1.00 93.19 71 LEU A O 1
ATOM 546 N N . ALA A 1 72 ? -8.616 -1.124 -4.109 1.00 93.00 72 ALA A N 1
ATOM 547 C CA . ALA A 1 72 ? -9.025 -2.073 -3.078 1.00 93.00 72 ALA A CA 1
ATOM 548 C C . ALA A 1 72 ? -8.989 -1.442 -1.677 1.00 93.00 72 ALA A C 1
ATOM 550 O O . ALA A 1 72 ? -9.981 -1.499 -0.949 1.00 93.00 72 ALA A O 1
ATOM 551 N N . TYR A 1 73 ? -7.891 -0.774 -1.308 1.00 91.62 73 TYR A N 1
ATOM 552 C CA . TYR A 1 73 ? -7.787 -0.094 -0.012 1.00 91.62 73 TYR A CA 1
ATOM 553 C C . TYR A 1 73 ? -8.780 1.056 0.139 1.00 91.62 73 TYR A C 1
ATOM 555 O O . TYR A 1 73 ? -9.377 1.219 1.206 1.00 91.62 73 TYR A O 1
ATOM 563 N N . MET A 1 74 ? -9.005 1.814 -0.934 1.00 91.19 74 MET A N 1
ATOM 564 C CA . MET A 1 74 ? -10.001 2.878 -0.962 1.00 91.19 74 MET A CA 1
ATOM 565 C C . MET A 1 74 ? -11.408 2.305 -0.753 1.00 91.19 74 MET A C 1
ATOM 567 O O . MET A 1 74 ? -12.162 2.825 0.067 1.00 91.19 74 MET A O 1
ATOM 571 N N . SER A 1 75 ? -11.737 1.195 -1.417 1.00 92.12 75 SER A N 1
ATOM 572 C CA . SER A 1 75 ? -13.035 0.524 -1.285 1.00 92.12 75 SER A CA 1
ATOM 573 C C . SER A 1 75 ? -13.257 -0.015 0.126 1.00 92.12 75 SER A C 1
ATOM 575 O O . SER A 1 75 ? -14.312 0.217 0.702 1.00 92.12 75 SER A O 1
ATOM 577 N N . ILE A 1 76 ? -12.252 -0.665 0.724 1.00 90.12 76 ILE A N 1
ATOM 578 C CA . ILE A 1 76 ? -12.314 -1.158 2.112 1.00 90.12 76 ILE A CA 1
ATOM 579 C C . ILE A 1 76 ? -12.508 0.002 3.093 1.00 90.12 76 ILE A C 1
ATOM 581 O O . ILE A 1 76 ? -13.331 -0.074 4.007 1.00 90.12 76 ILE A O 1
ATOM 585 N N . GLY A 1 77 ? -11.757 1.090 2.909 1.00 88.44 77 GLY A N 1
ATOM 586 C CA . GLY A 1 77 ? -11.883 2.278 3.741 1.00 88.44 77 GLY A CA 1
ATOM 587 C C . GLY A 1 77 ? -13.263 2.928 3.624 1.00 88.44 77 GLY A C 1
ATOM 588 O O . GLY A 1 77 ? -13.829 3.324 4.640 1.00 88.44 77 GLY A O 1
ATOM 589 N N . LEU A 1 78 ? -13.825 3.000 2.414 1.00 89.50 78 LEU A N 1
ATOM 590 C CA . LEU A 1 78 ? -15.132 3.605 2.155 1.00 89.50 78 LEU A CA 1
ATOM 591 C C . LEU A 1 78 ? -16.304 2.715 2.599 1.00 89.50 78 LEU A C 1
ATOM 593 O O . LEU A 1 78 ? -17.274 3.228 3.151 1.00 89.50 78 LEU A O 1
ATOM 597 N N . ALA A 1 79 ? -16.206 1.397 2.410 1.00 90.94 79 ALA A N 1
ATOM 598 C CA . ALA A 1 79 ? -17.214 0.434 2.854 1.00 90.94 79 ALA A CA 1
ATOM 599 C C . ALA A 1 79 ? -17.370 0.435 4.382 1.00 90.94 79 ALA A C 1
ATOM 601 O O . ALA A 1 79 ? -18.479 0.298 4.887 1.00 90.94 79 ALA A O 1
ATOM 602 N N . ASN A 1 80 ? -16.274 0.676 5.108 1.00 88.75 80 ASN A N 1
ATOM 603 C CA . ASN A 1 80 ? -16.261 0.768 6.568 1.00 88.75 80 ASN A CA 1
ATOM 604 C C . ASN A 1 80 ? -16.215 2.228 7.055 1.00 88.75 80 ASN A C 1
ATOM 606 O O . ASN A 1 80 ? -15.620 2.534 8.097 1.00 88.75 80 ASN A O 1
ATOM 610 N N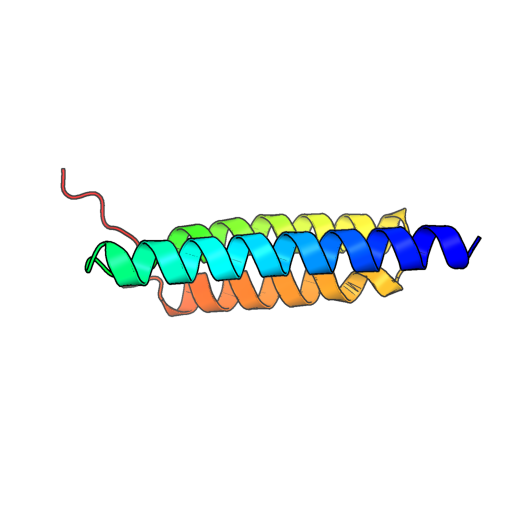 . ARG A 1 81 ? -16.818 3.151 6.289 1.00 83.12 81 ARG A N 1
ATOM 611 C CA . ARG A 1 81 ? -16.890 4.582 6.626 1.00 83.12 81 ARG A CA 1
ATOM 612 C C . ARG A 1 81 ? -17.621 4.865 7.934 1.00 83.12 81 ARG A C 1
ATOM 614 O O . ARG A 1 81 ? -17.301 5.830 8.622 1.00 83.12 81 ARG A O 1
ATOM 621 N N . ASP A 1 82 ? -18.559 4.007 8.305 1.00 81.69 82 ASP A N 1
ATOM 622 C CA . ASP A 1 82 ? -19.262 4.027 9.587 1.00 81.69 82 ASP A CA 1
ATOM 623 C C . ASP A 1 82 ? -18.308 3.904 10.790 1.00 81.69 82 ASP A C 1
ATOM 625 O O . ASP A 1 82 ? -18.544 4.523 11.829 1.00 81.69 82 ASP A O 1
ATOM 629 N N . LYS A 1 83 ? -17.201 3.170 10.618 1.00 80.06 83 LYS A N 1
ATOM 630 C CA . LYS A 1 83 ? -16.167 2.906 11.635 1.00 80.06 83 LYS A CA 1
ATOM 631 C C . LYS A 1 83 ? -14.997 3.876 11.562 1.00 80.06 83 LYS A C 1
ATOM 633 O O . LYS A 1 83 ? -13.962 3.649 12.195 1.00 80.06 83 LYS A O 1
ATOM 638 N N . TRP A 1 84 ? -15.105 4.933 10.758 1.00 85.81 84 TRP A N 1
ATOM 639 C CA . TRP A 1 84 ? -14.105 5.990 10.792 1.00 85.81 84 TRP A CA 1
ATOM 640 C C . TRP A 1 84 ? -14.091 6.579 12.192 1.00 85.81 84 TRP A C 1
ATOM 642 O O . TRP A 1 84 ? -15.147 6.842 12.766 1.00 85.81 84 TRP A O 1
ATOM 652 N N . GLN A 1 85 ? -12.886 6.730 12.746 1.00 69.12 85 GLN A N 1
ATOM 653 C CA . GLN A 1 85 ? -12.672 7.254 14.088 1.00 69.12 85 GLN A CA 1
ATOM 654 C C . GLN A 1 85 ? -13.361 8.619 14.185 1.00 69.12 85 GLN A C 1
ATOM 656 O O . GLN A 1 85 ? -12.834 9.635 13.731 1.00 69.12 85 GLN A O 1
ATOM 661 N N . LYS A 1 86 ? -14.569 8.648 14.754 1.00 64.19 86 LYS A N 1
ATOM 662 C CA . LYS A 1 86 ? -15.237 9.896 15.094 1.00 64.19 86 LYS A CA 1
ATOM 663 C C . LYS A 1 86 ? -14.449 10.448 16.262 1.00 64.19 86 LYS A C 1
ATOM 665 O O . LYS A 1 86 ? -14.480 9.873 17.347 1.00 64.19 86 LYS A O 1
ATOM 670 N N . LYS A 1 87 ? -13.689 11.515 16.014 1.00 50.47 87 LYS A N 1
ATOM 671 C CA . LYS A 1 87 ? -12.990 12.260 17.059 1.00 50.47 87 LYS A CA 1
ATOM 672 C C . LYS A 1 87 ? -14.024 12.587 18.140 1.00 50.47 87 LYS A C 1
ATOM 674 O O . LYS A 1 87 ? -14.914 13.402 17.911 1.00 50.47 87 LYS A O 1
ATOM 679 N N . LYS A 1 88 ? -13.968 11.881 19.270 1.00 50.72 88 LYS A N 1
ATOM 680 C CA . LYS A 1 88 ? -14.743 12.243 20.452 1.00 50.72 88 LYS A CA 1
ATOM 681 C C . LYS A 1 88 ? -14.038 13.486 20.991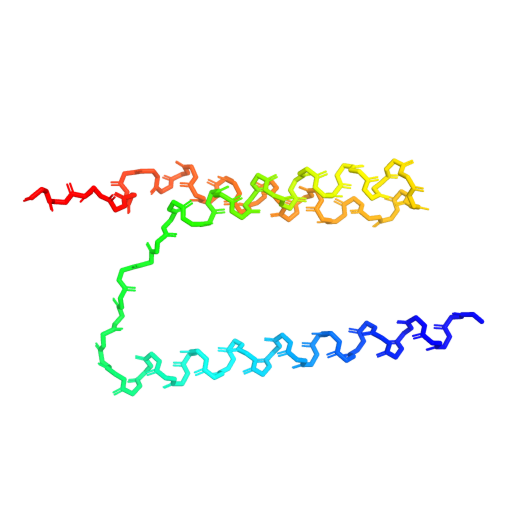 1.00 50.72 88 LYS A C 1
ATOM 683 O O . LYS A 1 88 ? -12.875 13.383 21.378 1.00 50.72 88 LYS A O 1
ATOM 688 N N . ASN A 1 89 ? -14.680 14.642 20.804 1.00 41.28 89 ASN A N 1
ATOM 689 C CA . ASN A 1 89 ? -14.214 15.934 21.312 1.00 41.28 89 ASN A CA 1
ATOM 690 C C . ASN A 1 89 ? -13.974 15.870 22.819 1.00 41.28 89 ASN A C 1
ATOM 692 O O . ASN A 1 89 ? -14.755 15.161 23.497 1.00 41.28 89 ASN A O 1
#